Protein AF-A0A961TTY0-F1 (afdb_monomer)

Mean predicted aligned error: 6.02 Å

pLDDT: mean 86.86, std 11.78, range [50.0, 97.5]

Radius of gyration: 17.51 Å; Cα contacts (8 Å, |Δi|>4): 103; chains: 1; bounding box: 35×40×47 Å

Solvent-accessible surface area (backbone atoms only — not comparable to full-atom values): 7325 Å² total; per-residue (Å²): 129,84,82,79,64,80,62,51,68,60,51,48,51,53,51,51,51,52,51,49,54,51,50,51,56,34,69,55,33,60,93,81,43,84,69,51,68,75,49,52,56,52,51,50,48,25,40,49,18,50,76,68,76,45,71,25,29,52,66,59,42,17,66,74,73,73,44,59,51,69,60,40,47,55,45,50,50,53,33,38,75,70,54,45,31,41,83,46,77,93,74,19,38,31,58,31,66,69,47,45,53,69,60,58,37,68,71,55,53,53,49,54,50,53,51,53,53,52,48,50,54,53,50,57,54,56,69,72,75,113

Structure (mmCIF, N/CA/C/O backbone):
data_AF-A0A961TTY0-F1
#
_entry.id   AF-A0A961TTY0-F1
#
loop_
_atom_site.group_PDB
_atom_site.id
_atom_site.type_symbol
_atom_site.label_atom_id
_atom_site.label_alt_id
_atom_site.label_comp_id
_atom_site.label_asym_id
_atom_site.label_entity_id
_atom_site.label_seq_id
_atom_site.pdbx_PDB_ins_code
_atom_site.Cartn_x
_atom_site.Cartn_y
_atom_site.Cartn_z
_atom_site.occupancy
_atom_site.B_iso_or_equiv
_atom_site.auth_seq_id
_atom_site.auth_comp_id
_atom_site.auth_asym_id
_atom_site.auth_atom_id
_atom_site.pdbx_PDB_model_num
ATOM 1 N N . MET A 1 1 ? 14.459 -29.188 -23.358 1.00 50.62 1 MET A N 1
ATOM 2 C CA . MET A 1 1 ? 14.906 -27.777 -23.408 1.00 50.62 1 MET A CA 1
ATOM 3 C C . MET A 1 1 ? 14.100 -27.016 -22.372 1.00 50.62 1 MET A C 1
ATOM 5 O O . MET A 1 1 ? 12.916 -27.308 -22.293 1.00 50.62 1 MET A O 1
ATOM 9 N N . PRO A 1 2 ? 14.689 -26.135 -21.545 1.00 63.31 2 PRO A N 1
ATOM 10 C CA . PRO A 1 2 ? 13.893 -25.345 -20.612 1.00 63.31 2 PRO A CA 1
ATOM 11 C C . PRO A 1 2 ? 12.916 -24.467 -21.398 1.00 63.31 2 PRO A C 1
ATOM 13 O O . PRO A 1 2 ? 13.305 -23.854 -22.397 1.00 63.31 2 PRO A O 1
ATOM 16 N N . ASP A 1 3 ? 11.658 -24.441 -20.965 1.00 76.44 3 ASP A N 1
ATOM 17 C CA . ASP A 1 3 ? 10.608 -23.667 -21.618 1.00 76.44 3 ASP A CA 1
ATOM 18 C C . ASP A 1 3 ? 10.992 -22.185 -21.667 1.00 76.44 3 ASP A C 1
ATOM 20 O O . ASP A 1 3 ? 11.325 -21.556 -20.656 1.00 76.44 3 ASP A O 1
ATOM 24 N N . ARG A 1 4 ? 10.978 -21.608 -22.871 1.00 83.31 4 ARG A N 1
ATOM 25 C CA . ARG A 1 4 ? 11.324 -20.202 -23.076 1.00 83.31 4 ARG A CA 1
ATOM 26 C C . ARG A 1 4 ? 10.170 -19.333 -22.581 1.00 83.31 4 ARG A C 1
ATOM 28 O O . ARG A 1 4 ? 9.095 -19.317 -23.172 1.00 83.31 4 ARG A O 1
ATOM 35 N N . ILE A 1 5 ? 10.405 -18.574 -21.514 1.00 85.81 5 ILE A N 1
ATOM 36 C CA . ILE A 1 5 ? 9.418 -17.635 -20.972 1.00 85.81 5 ILE A CA 1
ATOM 37 C C . ILE A 1 5 ? 9.211 -16.486 -21.973 1.00 85.81 5 ILE A C 1
ATOM 39 O O . ILE A 1 5 ? 10.141 -15.732 -22.268 1.00 85.81 5 ILE A O 1
ATOM 43 N N . ALA A 1 6 ? 7.989 -16.330 -22.486 1.00 87.69 6 ALA A N 1
ATOM 44 C CA . ALA A 1 6 ? 7.624 -15.207 -23.350 1.00 87.69 6 ALA A CA 1
ATOM 45 C C . ALA A 1 6 ? 7.751 -13.867 -22.600 1.00 87.69 6 ALA A C 1
ATOM 47 O O . ALA A 1 6 ? 7.331 -13.765 -21.442 1.00 87.69 6 ALA A O 1
ATOM 48 N N . HIS A 1 7 ? 8.295 -12.837 -23.260 1.00 89.62 7 HIS A N 1
ATOM 49 C CA . HIS A 1 7 ? 8.547 -11.507 -22.675 1.00 89.62 7 HIS A CA 1
ATOM 50 C C . HIS A 1 7 ? 9.412 -11.549 -21.403 1.00 89.62 7 HIS A C 1
ATOM 52 O O . HIS A 1 7 ? 9.142 -10.868 -20.412 1.00 89.62 7 HIS A O 1
ATOM 58 N N . ALA A 1 8 ? 10.428 -12.421 -21.377 1.00 90.81 8 ALA A N 1
ATOM 59 C CA . ALA A 1 8 ? 11.247 -12.646 -20.185 1.00 90.81 8 ALA A CA 1
ATOM 60 C C . ALA A 1 8 ? 11.916 -11.364 -19.653 1.00 90.81 8 ALA A C 1
ATOM 62 O O . ALA A 1 8 ? 12.045 -11.210 -18.438 1.00 90.81 8 ALA A O 1
ATOM 63 N N . GLN A 1 9 ? 12.330 -10.441 -20.529 1.00 89.50 9 GLN A N 1
ATOM 64 C CA . GLN A 1 9 ? 12.978 -9.194 -20.112 1.00 89.50 9 GLN A CA 1
ATOM 65 C C . GLN A 1 9 ? 11.978 -8.226 -19.471 1.00 89.50 9 GLN A C 1
ATOM 67 O O . GLN A 1 9 ? 12.239 -7.716 -18.383 1.00 89.50 9 GLN A O 1
ATOM 72 N N . GLU A 1 10 ? 10.807 -8.034 -20.072 1.00 90.38 10 GLU A N 1
ATOM 73 C CA . GLU A 1 10 ? 9.745 -7.190 -19.524 1.00 90.38 10 GLU A CA 1
ATOM 74 C C . GLU A 1 10 ? 9.236 -7.760 -18.195 1.00 90.38 10 GLU A C 1
ATOM 76 O O . GLU A 1 10 ? 9.142 -7.044 -17.194 1.00 90.38 10 GLU A O 1
ATOM 81 N N . ARG A 1 11 ? 9.006 -9.081 -18.141 1.00 92.56 11 ARG A N 1
ATOM 82 C CA . ARG A 1 11 ? 8.617 -9.787 -16.911 1.00 92.56 11 ARG A CA 1
ATOM 83 C C . ARG A 1 11 ? 9.669 -9.643 -15.817 1.00 92.56 11 ARG A C 1
ATOM 85 O O . ARG A 1 11 ? 9.297 -9.481 -14.655 1.00 92.56 11 ARG A O 1
ATOM 92 N N . ARG A 1 12 ? 10.962 -9.659 -16.160 1.00 94.06 12 ARG A N 1
ATOM 93 C CA . ARG A 1 12 ? 12.054 -9.431 -15.200 1.00 94.06 12 ARG A CA 1
ATOM 94 C C . ARG A 1 12 ? 11.980 -8.029 -14.599 1.00 94.06 12 ARG A C 1
ATOM 96 O O . ARG A 1 12 ? 12.067 -7.911 -13.380 1.00 94.06 12 ARG A O 1
ATOM 103 N N . VAL A 1 13 ? 11.802 -6.988 -15.417 1.00 91.81 13 VAL A N 1
ATOM 104 C CA . VAL A 1 13 ? 11.723 -5.597 -14.930 1.00 91.81 13 VAL A CA 1
ATOM 105 C C . VAL A 1 13 ? 10.502 -5.406 -14.025 1.00 91.81 13 VAL A C 1
ATOM 107 O O . VAL A 1 13 ? 10.633 -4.870 -12.925 1.00 91.81 13 VAL A O 1
ATOM 110 N N . ILE A 1 14 ? 9.332 -5.908 -14.436 1.00 92.25 14 ILE A N 1
ATOM 111 C CA . ILE A 1 14 ? 8.094 -5.825 -13.641 1.00 92.25 14 ILE A CA 1
ATOM 112 C C . ILE A 1 14 ? 8.243 -6.570 -12.311 1.00 92.25 14 ILE A C 1
ATOM 114 O O . ILE A 1 14 ? 7.926 -6.025 -11.256 1.00 92.25 14 ILE A O 1
ATOM 118 N N . THR A 1 15 ? 8.761 -7.799 -12.343 1.00 92.50 15 THR A N 1
ATOM 119 C CA . THR A 1 15 ? 8.935 -8.612 -11.130 1.00 92.50 15 THR A CA 1
ATOM 120 C C . THR A 1 15 ? 9.927 -7.958 -10.172 1.00 92.50 15 THR A C 1
ATOM 122 O O . THR A 1 15 ? 9.666 -7.895 -8.974 1.00 92.50 15 THR A O 1
ATOM 125 N N . ALA A 1 16 ? 11.031 -7.405 -10.687 1.00 89.94 16 ALA A N 1
ATOM 126 C CA . ALA A 1 16 ? 11.997 -6.675 -9.873 1.00 89.94 16 ALA A CA 1
ATOM 127 C C . ALA A 1 16 ? 11.375 -5.430 -9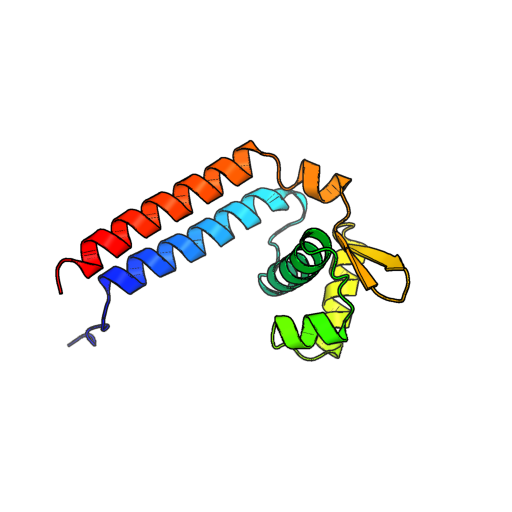.222 1.00 89.94 16 ALA A C 1
ATOM 129 O O . ALA A 1 16 ? 11.611 -5.181 -8.042 1.00 89.94 16 ALA A O 1
ATOM 130 N N . LEU A 1 17 ? 10.541 -4.680 -9.953 1.00 90.88 17 LEU A N 1
ATOM 131 C CA . LEU A 1 17 ? 9.799 -3.554 -9.387 1.00 90.88 17 LEU A CA 1
ATOM 132 C C . LEU A 1 17 ? 8.879 -4.015 -8.250 1.00 90.88 17 LEU A C 1
ATOM 134 O O . LEU A 1 17 ? 8.929 -3.432 -7.174 1.00 90.88 17 LEU A O 1
ATOM 138 N N . ILE A 1 18 ? 8.076 -5.062 -8.461 1.00 88.44 18 ILE A N 1
ATOM 139 C CA . ILE A 1 18 ? 7.158 -5.591 -7.438 1.00 88.44 18 ILE A CA 1
ATOM 140 C C . ILE A 1 18 ? 7.928 -6.016 -6.184 1.00 88.44 18 ILE A C 1
ATOM 142 O O . ILE A 1 18 ? 7.558 -5.624 -5.078 1.00 88.44 18 ILE A O 1
ATOM 146 N N . LEU A 1 19 ? 9.018 -6.770 -6.351 1.00 86.94 19 LEU A N 1
ATOM 147 C CA . LEU A 1 19 ? 9.854 -7.208 -5.236 1.00 86.94 19 LEU A CA 1
ATOM 148 C C . LEU A 1 19 ? 10.449 -6.025 -4.476 1.00 86.94 19 LEU A C 1
ATOM 150 O O . LEU A 1 19 ? 10.432 -6.036 -3.251 1.00 86.94 19 LEU A O 1
ATOM 154 N N . ASP A 1 20 ? 10.911 -4.984 -5.168 1.00 84.06 20 ASP A N 1
ATOM 155 C CA . ASP A 1 20 ? 11.446 -3.795 -4.507 1.00 84.06 20 ASP A CA 1
ATOM 156 C C . ASP A 1 20 ? 10.371 -2.992 -3.773 1.00 84.06 20 ASP A C 1
ATOM 158 O O . ASP A 1 20 ? 10.639 -2.467 -2.693 1.00 84.06 20 ASP A O 1
ATOM 162 N N . LEU A 1 21 ? 9.157 -2.894 -4.324 1.00 81.56 21 LEU A N 1
ATOM 163 C CA . LEU A 1 21 ? 8.032 -2.251 -3.641 1.00 81.56 21 LEU A CA 1
ATOM 164 C C . LEU A 1 21 ? 7.681 -3.011 -2.355 1.00 81.56 21 LEU A C 1
ATOM 166 O O . LEU A 1 21 ? 7.528 -2.387 -1.308 1.00 81.56 21 LEU A O 1
ATOM 170 N N . ILE A 1 22 ? 7.625 -4.346 -2.413 1.00 80.81 22 ILE A N 1
ATOM 171 C CA . ILE A 1 22 ? 7.378 -5.200 -1.242 1.00 80.81 22 ILE A CA 1
ATOM 172 C C . ILE A 1 22 ? 8.530 -5.094 -0.238 1.00 80.81 22 ILE A C 1
ATOM 174 O O . ILE A 1 22 ? 8.287 -4.927 0.951 1.00 80.81 22 ILE A O 1
ATOM 178 N N . ALA A 1 23 ? 9.781 -5.162 -0.693 1.00 78.75 23 ALA A N 1
ATOM 179 C CA . ALA A 1 23 ? 10.958 -5.122 0.168 1.00 78.75 23 ALA A CA 1
ATOM 180 C C . ALA A 1 23 ? 11.115 -3.771 0.864 1.00 78.75 23 ALA A C 1
ATOM 182 O O . ALA A 1 23 ? 11.442 -3.737 2.049 1.00 78.75 23 ALA A O 1
ATOM 183 N N . ILE A 1 24 ? 10.848 -2.666 0.153 1.00 75.69 24 ILE A N 1
ATOM 184 C CA . ILE A 1 24 ? 10.761 -1.348 0.775 1.00 75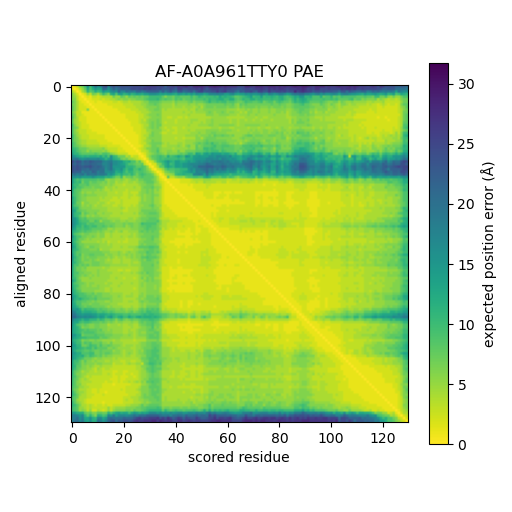.69 24 ILE A CA 1
ATOM 185 C C . ILE A 1 24 ? 9.677 -1.422 1.836 1.00 75.69 24 ILE A C 1
ATOM 187 O O . ILE A 1 24 ? 10.039 -1.313 2.995 1.00 75.69 24 ILE A O 1
ATOM 191 N N . SER A 1 25 ? 8.423 -1.726 1.486 1.00 72.94 25 SER A N 1
ATOM 192 C CA . SER A 1 25 ? 7.310 -1.815 2.443 1.00 72.94 25 SER A CA 1
ATOM 193 C C . SER A 1 25 ? 7.616 -2.687 3.670 1.00 72.94 25 SER A C 1
ATOM 195 O O . SER A 1 25 ? 7.331 -2.267 4.785 1.00 72.94 25 SER A O 1
ATOM 197 N N . ASN A 1 26 ? 8.263 -3.842 3.517 1.00 73.88 26 ASN A N 1
ATOM 198 C CA . ASN A 1 26 ? 8.650 -4.707 4.637 1.00 73.88 26 ASN A CA 1
ATOM 199 C C . ASN A 1 26 ? 9.735 -4.086 5.519 1.00 73.88 26 ASN A C 1
ATOM 201 O O . ASN A 1 26 ? 9.603 -4.099 6.738 1.00 73.88 26 ASN A O 1
ATOM 205 N N . ALA A 1 27 ? 10.773 -3.488 4.928 1.00 65.31 27 ALA A N 1
ATOM 206 C CA . ALA A 1 27 ? 11.800 -2.770 5.684 1.00 65.31 27 ALA A CA 1
ATOM 207 C C . ALA A 1 27 ? 11.221 -1.581 6.474 1.00 65.31 27 ALA A C 1
ATOM 209 O O . ALA A 1 27 ? 11.838 -1.120 7.429 1.00 65.31 27 ALA A O 1
ATOM 210 N N . LEU A 1 28 ? 10.043 -1.078 6.086 1.00 60.16 28 LEU A N 1
ATOM 211 C CA . LEU A 1 28 ? 9.343 -0.005 6.798 1.00 60.16 28 LEU A CA 1
ATOM 212 C C . LEU A 1 28 ? 8.495 -0.494 7.973 1.00 60.16 28 LEU A C 1
ATOM 214 O O . LEU A 1 28 ? 8.147 0.333 8.806 1.00 60.16 28 LEU A O 1
ATOM 218 N N . ASN A 1 29 ? 8.180 -1.790 8.026 1.00 62.78 29 ASN A N 1
ATOM 219 C CA . ASN A 1 29 ? 7.394 -2.432 9.083 1.00 62.78 29 ASN A CA 1
ATOM 220 C C . ASN A 1 29 ? 8.265 -3.348 9.966 1.00 62.78 29 ASN A C 1
ATOM 222 O O . ASN A 1 29 ? 7.743 -4.170 10.707 1.00 62.78 29 ASN A O 1
ATOM 226 N N . ALA A 1 30 ? 9.595 -3.240 9.871 1.00 54.00 30 ALA A N 1
ATOM 227 C CA . ALA A 1 30 ? 10.535 -4.174 10.491 1.00 54.00 30 ALA A CA 1
ATOM 228 C C . ALA A 1 30 ? 10.478 -4.215 12.033 1.00 54.00 30 ALA A C 1
ATOM 230 O O . ALA A 1 30 ? 10.939 -5.196 12.609 1.00 54.00 30 ALA A O 1
ATOM 231 N N . GLU A 1 31 ? 9.894 -3.205 12.690 1.00 52.31 31 GLU A N 1
ATOM 232 C CA . GLU A 1 31 ? 9.633 -3.233 14.139 1.00 52.31 31 GLU A CA 1
ATOM 233 C C . GLU A 1 31 ? 8.399 -4.084 14.513 1.00 52.31 31 GLU A C 1
ATOM 235 O O . GLU A 1 31 ? 8.363 -4.628 15.612 1.00 52.31 31 GLU A O 1
ATOM 240 N N . ASP A 1 32 ? 7.459 -4.308 13.581 1.00 52.16 32 ASP A N 1
ATOM 241 C CA . ASP A 1 32 ? 6.189 -5.033 13.798 1.00 52.16 32 ASP A CA 1
ATOM 242 C C . ASP A 1 32 ? 6.138 -6.420 13.108 1.00 52.16 32 ASP A C 1
ATOM 244 O O . ASP A 1 32 ? 5.117 -7.113 13.129 1.00 52.16 32 ASP A O 1
ATOM 248 N N . GLY A 1 33 ? 7.243 -6.862 12.494 1.00 53.81 33 GLY A N 1
ATOM 249 C CA . GLY A 1 33 ? 7.348 -8.140 11.778 1.00 53.81 33 GLY A CA 1
ATOM 250 C C . GLY A 1 33 ? 7.012 -8.066 10.280 1.00 53.81 33 GLY A C 1
ATOM 251 O O . GLY A 1 33 ? 6.774 -7.004 9.707 1.00 53.81 33 GLY A O 1
ATOM 252 N N . MET A 1 34 ? 7.048 -9.213 9.585 1.00 54.25 34 MET A N 1
ATOM 253 C CA . MET A 1 34 ? 6.712 -9.267 8.154 1.00 54.25 34 MET A CA 1
ATOM 254 C C . MET A 1 34 ? 5.248 -8.864 7.946 1.00 54.25 34 MET A C 1
ATOM 256 O O . MET A 1 34 ? 4.339 -9.610 8.308 1.00 54.25 34 MET A O 1
ATOM 260 N N . MET A 1 35 ? 5.001 -7.722 7.301 1.00 62.44 35 MET A N 1
ATOM 261 C CA . MET A 1 35 ? 3.647 -7.369 6.887 1.00 62.44 35 MET A CA 1
ATOM 262 C C . MET A 1 35 ? 3.176 -8.371 5.826 1.00 62.44 35 MET A C 1
ATOM 264 O O . MET A 1 35 ? 3.746 -8.478 4.738 1.00 62.44 35 MET A O 1
ATOM 268 N N . HIS A 1 36 ? 2.114 -9.116 6.130 1.00 75.44 36 HIS A N 1
ATOM 269 C CA . HIS A 1 36 ? 1.482 -9.986 5.145 1.00 75.44 36 HIS A CA 1
ATOM 270 C C . HIS A 1 36 ? 0.997 -9.136 3.960 1.00 75.44 36 HIS A C 1
ATOM 272 O O . HIS A 1 36 ? 0.276 -8.158 4.161 1.00 75.44 36 HIS A O 1
ATOM 278 N N . VAL A 1 37 ? 1.354 -9.518 2.725 1.00 79.56 37 VAL A N 1
ATOM 279 C CA . VAL A 1 37 ? 0.956 -8.828 1.471 1.00 79.56 37 VAL A CA 1
ATOM 280 C C . VAL A 1 37 ? -0.543 -8.510 1.459 1.00 79.56 37 VAL A C 1
ATOM 282 O O . VAL A 1 37 ? -0.985 -7.426 1.095 1.00 79.56 37 VAL A O 1
ATOM 285 N N . ASP A 1 38 ? -1.318 -9.453 1.962 1.00 85.12 38 ASP A N 1
ATOM 286 C CA . ASP A 1 38 ? -2.747 -9.389 2.198 1.00 85.12 38 ASP A CA 1
ATOM 287 C C . ASP A 1 38 ? -3.238 -8.210 3.058 1.00 85.12 38 ASP A C 1
ATOM 289 O O . ASP A 1 38 ? -4.301 -7.650 2.781 1.00 85.12 38 ASP A O 1
ATOM 293 N N . LEU A 1 39 ? -2.508 -7.863 4.121 1.00 88.69 39 LEU A N 1
ATOM 294 C CA . LEU A 1 39 ? -2.800 -6.714 4.982 1.00 88.69 39 LEU A CA 1
ATOM 295 C C . LEU A 1 39 ? -2.389 -5.417 4.293 1.00 88.69 39 LEU A C 1
ATOM 297 O O . LEU A 1 39 ? -3.145 -4.447 4.325 1.00 88.69 39 LEU A O 1
ATOM 301 N N . TYR A 1 40 ? -1.244 -5.431 3.604 1.00 86.12 40 TYR A N 1
ATOM 302 C CA . TYR A 1 40 ? -0.758 -4.287 2.836 1.00 86.12 40 TYR A CA 1
ATOM 303 C C . TYR A 1 40 ? -1.771 -3.855 1.771 1.00 86.12 40 TYR A C 1
ATOM 305 O O . TYR A 1 40 ? -2.142 -2.687 1.711 1.00 86.12 40 TYR A O 1
ATOM 313 N N . VAL A 1 41 ? -2.301 -4.801 0.988 1.00 90.06 41 VAL A N 1
ATOM 314 C CA . VAL A 1 41 ? -3.297 -4.517 -0.059 1.00 90.06 41 VAL A CA 1
ATOM 315 C C . VAL A 1 41 ? -4.570 -3.885 0.520 1.00 90.06 41 VAL A C 1
ATOM 317 O O . VAL A 1 41 ? -5.105 -2.934 -0.053 1.00 90.06 41 VAL A O 1
ATOM 320 N N . ILE A 1 42 ? -5.046 -4.361 1.674 1.00 94.56 42 ILE A N 1
ATOM 321 C CA . ILE A 1 42 ? -6.217 -3.776 2.347 1.00 94.56 42 ILE A CA 1
ATOM 322 C C . ILE A 1 42 ? -5.907 -2.383 2.898 1.00 94.56 42 ILE A C 1
ATOM 324 O O . ILE A 1 42 ? -6.714 -1.473 2.711 1.00 94.56 42 ILE A O 1
ATOM 328 N N . GLY A 1 43 ? -4.743 -2.195 3.525 1.00 92.94 43 GLY A N 1
ATOM 329 C CA . GLY A 1 43 ? -4.286 -0.887 3.995 1.00 92.94 43 GLY A CA 1
ATOM 330 C C . GLY A 1 43 ? -4.189 0.128 2.854 1.00 92.94 43 GLY A C 1
ATOM 331 O O . GLY A 1 43 ? -4.707 1.237 2.972 1.00 92.94 43 GLY A O 1
ATOM 332 N N . CYS A 1 44 ? -3.630 -0.269 1.705 1.00 92.00 44 CYS A N 1
ATOM 333 C CA . CYS A 1 44 ? -3.597 0.555 0.498 1.00 92.00 44 CYS A CA 1
ATOM 334 C C . CYS A 1 44 ? -5.001 0.924 0.007 1.00 92.00 44 CYS A C 1
ATOM 336 O O . CYS A 1 44 ? -5.222 2.076 -0.353 1.00 92.00 44 CYS A O 1
ATOM 338 N N . ALA A 1 45 ? -5.963 -0.004 0.018 1.00 95.88 45 ALA A N 1
ATOM 339 C CA . ALA A 1 45 ? -7.340 0.297 -0.380 1.00 95.88 45 ALA A CA 1
ATOM 340 C C . ALA A 1 45 ? -7.998 1.334 0.550 1.00 95.88 45 ALA A C 1
ATOM 342 O O . ALA A 1 45 ? -8.650 2.265 0.074 1.00 95.88 45 ALA A O 1
ATOM 343 N N . VAL A 1 46 ? -7.797 1.207 1.867 1.00 96.38 46 VAL A N 1
ATOM 344 C CA . VAL A 1 46 ? -8.267 2.192 2.857 1.00 96.38 46 VAL A CA 1
ATOM 345 C C . VAL A 1 46 ? -7.619 3.556 2.611 1.00 96.38 46 VAL A C 1
ATOM 347 O O . VAL A 1 46 ? -8.328 4.559 2.525 1.00 96.38 46 VAL A O 1
ATOM 350 N N . LEU A 1 47 ? -6.293 3.587 2.441 1.00 94.75 47 LEU A N 1
ATOM 351 C CA . LEU A 1 47 ? -5.541 4.814 2.190 1.00 94.75 47 LEU A CA 1
ATOM 352 C C . LEU A 1 47 ? -5.991 5.507 0.901 1.00 94.75 47 LEU A C 1
ATOM 354 O O . LEU A 1 47 ? -6.213 6.712 0.908 1.00 94.75 47 LEU A O 1
ATOM 358 N N . MET A 1 48 ? -6.173 4.755 -0.187 1.00 95.00 48 MET A N 1
ATOM 359 C CA . MET A 1 48 ? -6.665 5.294 -1.458 1.00 95.00 48 MET A CA 1
ATOM 360 C C . MET A 1 48 ? -8.029 5.960 -1.287 1.00 95.00 48 MET A C 1
ATOM 362 O O . MET A 1 48 ? -8.212 7.098 -1.704 1.00 95.00 48 MET A O 1
ATOM 366 N N . GLY A 1 49 ? -8.965 5.301 -0.599 1.00 94.44 49 GLY A N 1
ATOM 367 C CA . GLY A 1 49 ? -10.262 5.904 -0.303 1.00 94.44 49 GLY A CA 1
ATOM 368 C C . GLY A 1 49 ? -10.166 7.180 0.528 1.00 94.44 49 GLY A C 1
ATOM 369 O O . GLY A 1 49 ? -10.888 8.138 0.271 1.00 94.44 49 GLY A O 1
ATOM 370 N N . GLN A 1 50 ? -9.259 7.224 1.503 1.00 94.44 50 GLN A N 1
ATOM 371 C CA . GLN A 1 50 ? -9.009 8.426 2.295 1.00 94.44 50 GLN A CA 1
ATOM 372 C C . GLN A 1 50 ? -8.433 9.567 1.442 1.00 94.44 50 GLN A C 1
ATOM 374 O O . GLN A 1 50 ? -8.933 10.685 1.520 1.00 94.44 50 GLN A O 1
ATOM 379 N N . LEU A 1 51 ? -7.429 9.291 0.603 1.00 93.62 51 LEU A N 1
ATOM 380 C CA . LEU A 1 51 ? -6.791 10.285 -0.270 1.00 93.62 51 LEU A CA 1
ATOM 381 C C . LEU A 1 51 ? -7.734 10.811 -1.363 1.00 93.62 51 LEU A C 1
ATOM 383 O O . LEU A 1 51 ? -7.631 11.968 -1.760 1.00 93.62 51 LEU A O 1
ATOM 387 N N . GLU A 1 52 ? -8.672 9.986 -1.828 1.00 94.56 52 GLU A N 1
ATOM 388 C CA . GLU A 1 52 ? -9.684 10.372 -2.817 1.00 94.56 52 GLU A CA 1
ATOM 389 C C . GLU A 1 52 ? -10.920 11.057 -2.209 1.00 94.56 52 GLU A C 1
ATOM 391 O O . GLU A 1 52 ? -11.8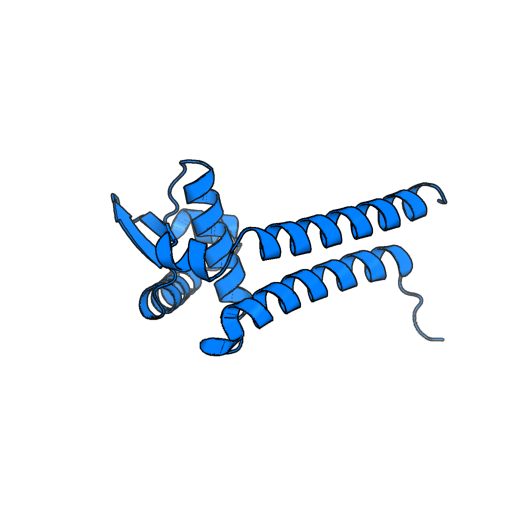67 11.358 -2.937 1.00 94.56 52 GLU A O 1
ATOM 396 N N . ASN A 1 53 ? -10.962 11.280 -0.890 1.00 93.88 53 ASN A N 1
ATOM 397 C CA . ASN A 1 53 ? -12.166 11.724 -0.172 1.00 93.88 53 ASN A CA 1
ATOM 398 C C . ASN A 1 53 ? -13.384 10.810 -0.420 1.00 93.88 53 ASN A C 1
ATOM 400 O O . ASN A 1 53 ? -14.536 11.243 -0.469 1.00 93.88 53 ASN A O 1
ATOM 404 N N . ARG A 1 54 ? -13.131 9.506 -0.563 1.00 94.06 54 ARG A N 1
ATOM 405 C CA . ARG A 1 54 ? -14.121 8.439 -0.745 1.00 94.06 54 ARG A CA 1
ATOM 406 C C . ARG A 1 54 ? -13.927 7.367 0.333 1.00 94.06 54 ARG A C 1
ATOM 408 O O . ARG A 1 54 ? -13.435 6.278 0.024 1.00 94.06 54 ARG A O 1
ATOM 415 N N . PRO A 1 55 ? -14.344 7.625 1.589 1.00 94.19 55 PRO A N 1
ATOM 416 C CA . PRO A 1 55 ? -14.140 6.698 2.695 1.00 94.19 55 PRO A CA 1
ATOM 417 C C . PRO A 1 55 ? -14.612 5.274 2.384 1.00 94.19 55 PRO A C 1
ATOM 419 O O . PRO A 1 55 ? -15.677 5.035 1.784 1.00 94.19 55 PRO A O 1
ATOM 422 N N . MET A 1 56 ? -13.785 4.316 2.794 1.00 97.06 56 MET A N 1
ATOM 423 C CA . MET A 1 56 ? -13.928 2.909 2.452 1.00 97.06 56 MET A CA 1
ATOM 424 C C . MET A 1 56 ? -14.583 2.146 3.595 1.00 97.06 56 MET A C 1
ATOM 426 O O . MET A 1 56 ? -14.164 2.242 4.742 1.00 97.06 56 MET A O 1
ATOM 430 N N . ASN A 1 57 ? -15.608 1.358 3.280 1.00 97.50 57 ASN A N 1
ATOM 431 C CA . ASN A 1 57 ? -16.167 0.361 4.191 1.00 97.50 57 ASN A CA 1
ATOM 432 C C . ASN A 1 57 ? -15.761 -1.046 3.728 1.00 97.50 57 ASN A C 1
ATOM 434 O O . ASN A 1 57 ? -15.277 -1.227 2.609 1.00 97.50 57 ASN A O 1
ATOM 438 N N . ALA A 1 58 ? -16.013 -2.064 4.553 1.00 97.25 58 ALA A N 1
ATOM 439 C CA . ALA A 1 58 ? -15.611 -3.441 4.250 1.00 97.25 58 ALA A CA 1
ATOM 440 C C . ALA A 1 58 ? -16.158 -3.971 2.908 1.00 97.25 58 ALA A C 1
ATOM 442 O O . ALA A 1 58 ? -15.494 -4.764 2.244 1.00 97.25 58 ALA A O 1
ATOM 443 N N . ARG A 1 59 ? -17.349 -3.524 2.477 1.00 97.25 59 ARG A N 1
ATOM 444 C CA . ARG A 1 59 ? -17.925 -3.907 1.178 1.00 97.25 59 ARG A CA 1
ATOM 445 C C . ARG A 1 59 ? -17.139 -3.292 0.020 1.00 97.25 59 ARG A C 1
ATOM 447 O O . ARG A 1 59 ? -16.780 -4.013 -0.903 1.00 97.25 59 ARG A O 1
ATOM 454 N N . LYS A 1 60 ? -16.863 -1.983 0.066 1.00 96.69 60 LYS A N 1
ATOM 455 C CA . LYS A 1 60 ? -16.078 -1.300 -0.977 1.00 96.69 60 LYS A CA 1
ATOM 456 C C . LYS A 1 60 ? -14.679 -1.901 -1.088 1.00 96.69 60 LYS A C 1
ATOM 458 O O . LYS A 1 60 ? -14.235 -2.191 -2.190 1.00 96.69 60 LYS A O 1
ATOM 463 N N . ILE A 1 61 ? -14.039 -2.165 0.051 1.00 97.19 61 ILE A N 1
ATOM 464 C CA . ILE A 1 61 ? -12.704 -2.774 0.098 1.00 97.19 61 ILE A CA 1
ATOM 465 C C . ILE A 1 61 ? -12.735 -4.170 -0.520 1.00 97.19 61 ILE A C 1
ATOM 467 O O . ILE A 1 61 ? -11.905 -4.463 -1.366 1.00 97.19 61 ILE A O 1
ATOM 471 N N . SER A 1 62 ? -13.714 -5.005 -0.158 1.00 97.19 62 SER A N 1
ATOM 472 C CA . SER A 1 62 ? -13.894 -6.346 -0.736 1.00 97.19 62 SER A CA 1
ATOM 473 C C . SER A 1 62 ? -13.978 -6.320 -2.262 1.00 97.19 62 SER A C 1
ATOM 475 O O . SER A 1 62 ? -13.276 -7.091 -2.911 1.00 97.19 62 SER A O 1
ATOM 477 N N . HIS A 1 63 ? -14.750 -5.391 -2.834 1.00 95.56 63 HIS A N 1
ATOM 478 C CA . HIS A 1 63 ? -14.802 -5.206 -4.286 1.00 95.56 63 HIS A CA 1
ATOM 479 C C . HIS A 1 63 ? -13.480 -4.697 -4.865 1.00 95.56 63 HIS A C 1
ATOM 481 O O . HIS A 1 63 ? -13.053 -5.183 -5.905 1.00 95.56 63 HIS A O 1
ATOM 487 N N . TYR A 1 64 ? -12.831 -3.747 -4.193 1.00 93.44 64 TYR A N 1
ATOM 488 C CA . TYR A 1 64 ? -11.596 -3.131 -4.670 1.00 93.44 64 TYR A CA 1
ATOM 489 C C . TYR A 1 64 ? -10.424 -4.120 -4.717 1.00 93.44 64 TYR A C 1
ATOM 491 O O . TYR A 1 64 ? -9.647 -4.116 -5.664 1.00 93.44 64 TYR A O 1
ATOM 499 N N . VAL A 1 65 ? -10.298 -4.979 -3.701 1.00 93.06 65 VAL A N 1
ATOM 500 C CA . VAL A 1 65 ? -9.168 -5.915 -3.561 1.00 93.06 65 VAL A CA 1
ATOM 501 C C . VAL A 1 65 ? -9.480 -7.330 -4.057 1.00 93.06 65 VAL A C 1
ATOM 503 O O . VAL A 1 65 ? -8.591 -8.175 -4.072 1.00 93.06 65 VAL A O 1
ATOM 506 N N . GLY A 1 66 ? -10.735 -7.619 -4.415 1.00 94.25 66 GLY A N 1
ATOM 507 C CA . GLY A 1 66 ? -11.160 -8.937 -4.899 1.00 94.25 66 GLY A CA 1
ATOM 508 C C . GLY A 1 66 ? -11.175 -10.045 -3.836 1.00 94.25 66 GLY A C 1
ATOM 509 O O . GLY A 1 66 ? -11.074 -11.219 -4.181 1.00 94.25 66 GLY A O 1
ATOM 510 N N . ALA A 1 67 ? -11.295 -9.705 -2.548 1.00 94.31 67 ALA A N 1
ATOM 511 C CA . ALA A 1 67 ? -11.301 -10.677 -1.447 1.00 94.31 67 ALA A CA 1
ATOM 512 C C . ALA A 1 67 ? -12.691 -10.822 -0.800 1.00 94.31 67 ALA A C 1
ATOM 514 O O . ALA A 1 67 ? -13.435 -9.837 -0.740 1.00 94.31 67 ALA A O 1
ATOM 515 N N . PRO A 1 68 ? -13.043 -11.996 -0.230 1.00 97.12 68 PRO A N 1
ATOM 516 C CA . PRO A 1 68 ? -14.296 -12.175 0.503 1.00 97.12 68 PRO A CA 1
ATOM 517 C C . PRO A 1 68 ? -14.463 -11.156 1.634 1.00 97.12 68 PRO A C 1
ATOM 519 O O . PRO A 1 68 ? -13.514 -10.840 2.356 1.00 97.12 68 PRO A O 1
ATOM 522 N N . ARG A 1 69 ? -15.694 -10.676 1.840 1.00 97.19 69 ARG A N 1
ATOM 523 C CA . ARG A 1 69 ? -15.995 -9.649 2.852 1.00 97.19 69 ARG A CA 1
ATOM 524 C C . ARG A 1 69 ? -15.593 -10.064 4.271 1.00 97.19 69 ARG A C 1
ATOM 526 O O . ARG A 1 69 ? -15.086 -9.230 5.014 1.00 97.19 69 ARG A O 1
ATOM 533 N N . SER A 1 70 ? -15.785 -11.329 4.645 1.00 97.06 70 SER A N 1
ATOM 534 C CA . SER A 1 70 ? -15.361 -11.869 5.948 1.00 97.06 70 SER A CA 1
ATOM 535 C C . SER A 1 70 ? -13.841 -11.802 6.128 1.00 97.06 70 SER A C 1
ATOM 537 O O . SER A 1 70 ? -13.363 -11.359 7.170 1.00 97.06 70 SER A O 1
ATOM 539 N N . THR A 1 71 ? -13.078 -12.144 5.086 1.00 95.94 71 THR A N 1
ATOM 540 C CA . THR A 1 71 ? -11.614 -12.014 5.066 1.00 95.94 71 THR A CA 1
ATOM 541 C C . THR A 1 71 ? -11.181 -10.559 5.220 1.00 95.94 71 THR A C 1
ATOM 543 O O . THR A 1 71 ? -10.258 -10.280 5.982 1.00 95.94 71 THR A O 1
ATOM 546 N N . VAL A 1 72 ? -11.858 -9.624 4.545 1.00 96.88 72 VAL A N 1
ATOM 547 C CA . VAL A 1 72 ? -11.58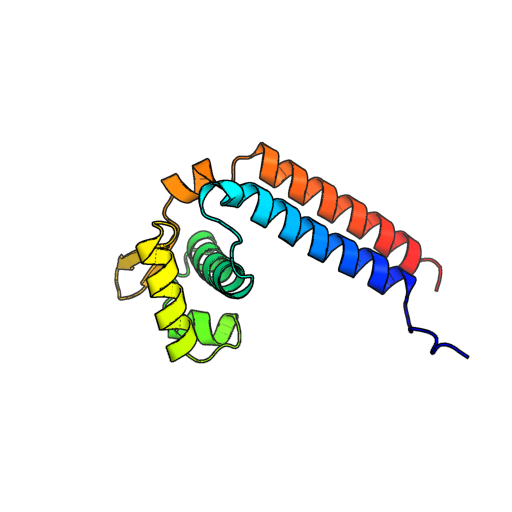3 -8.186 4.681 1.00 96.88 72 VAL A CA 1
ATOM 548 C C . VAL A 1 72 ? -11.847 -7.699 6.102 1.00 96.88 72 VAL A C 1
ATOM 550 O O . VAL A 1 72 ? -10.997 -7.023 6.666 1.00 96.88 72 VAL A O 1
ATOM 553 N N . ILE A 1 73 ? -12.980 -8.070 6.705 1.00 96.75 73 ILE A N 1
ATOM 554 C CA . ILE A 1 73 ? -13.311 -7.689 8.087 1.00 96.75 73 ILE A CA 1
ATOM 555 C C . ILE A 1 73 ? -12.252 -8.213 9.061 1.00 96.75 73 ILE A C 1
ATOM 557 O O . ILE A 1 73 ? -11.745 -7.443 9.870 1.00 96.75 73 ILE A O 1
ATOM 561 N N . ARG A 1 74 ? -11.864 -9.491 8.947 1.00 96.12 74 ARG A N 1
ATOM 562 C CA . ARG A 1 74 ? -10.820 -10.086 9.795 1.00 96.12 74 ARG A CA 1
ATOM 563 C C . ARG A 1 74 ? -9.485 -9.345 9.671 1.00 96.12 74 ARG A C 1
ATOM 565 O O . ARG A 1 74 ? -8.822 -9.103 10.669 1.00 96.12 74 ARG A O 1
ATOM 572 N N . LYS A 1 75 ? -9.084 -8.981 8.454 1.00 94.75 75 LYS A N 1
ATOM 573 C CA . LYS A 1 75 ? -7.825 -8.266 8.198 1.00 94.75 75 LYS A CA 1
ATOM 574 C C . LYS A 1 75 ? -7.875 -6.797 8.633 1.00 94.75 75 LYS A C 1
ATOM 576 O O . LYS A 1 75 ? -6.886 -6.284 9.137 1.00 94.75 75 LYS A O 1
ATOM 581 N N . LEU A 1 76 ? -9.022 -6.130 8.493 1.00 95.75 76 LEU A N 1
ATOM 582 C CA . LEU A 1 76 ? -9.235 -4.793 9.055 1.00 95.75 76 LEU A CA 1
ATOM 583 C C . LEU A 1 76 ? -9.140 -4.812 10.578 1.00 95.75 76 LEU A C 1
ATOM 585 O O . LEU A 1 76 ? -8.559 -3.900 11.147 1.00 95.75 76 LEU A O 1
ATOM 589 N N . GLN A 1 77 ? -9.663 -5.855 11.224 1.00 95.12 77 GLN A N 1
ATOM 590 C CA . GLN A 1 77 ? -9.517 -6.047 12.664 1.00 95.12 77 GLN A CA 1
ATOM 591 C C . GLN A 1 77 ? -8.040 -6.154 13.069 1.00 95.12 77 GLN A C 1
ATOM 593 O O . GLN A 1 77 ? -7.613 -5.418 13.950 1.00 95.12 77 GLN A O 1
ATOM 598 N N . GLN A 1 78 ? -7.245 -6.949 12.347 1.00 93.38 78 GLN A N 1
ATOM 599 C CA . GLN A 1 78 ? -5.794 -7.043 12.572 1.00 93.38 78 GLN A CA 1
ATOM 600 C C . GLN A 1 78 ? -5.082 -5.691 12.396 1.00 93.38 78 GLN A C 1
ATOM 602 O O . GLN A 1 78 ? -4.250 -5.320 13.215 1.00 93.38 78 GLN A O 1
ATOM 607 N N . LE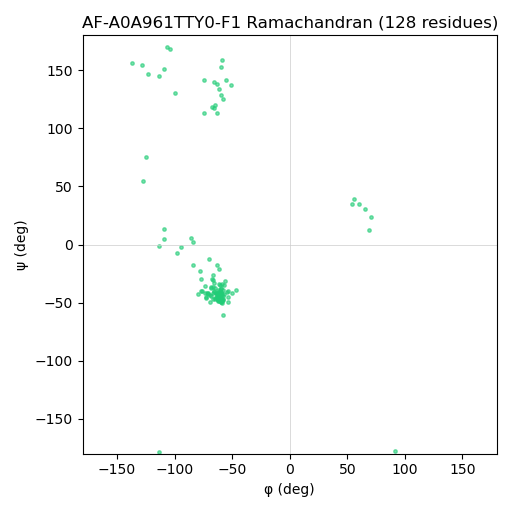U A 1 79 ? -5.435 -4.925 11.359 1.00 92.19 79 LEU A N 1
ATOM 608 C CA . LEU A 1 79 ? -4.870 -3.589 11.128 1.00 92.19 79 LEU A CA 1
ATOM 609 C C . LEU A 1 79 ? -5.288 -2.560 12.190 1.00 92.19 79 LEU A C 1
ATOM 611 O O . LEU A 1 79 ? -4.552 -1.607 12.435 1.00 92.19 79 LEU A O 1
ATOM 615 N N . MET A 1 80 ? -6.471 -2.718 12.788 1.00 93.75 80 MET A N 1
ATOM 616 C CA . MET A 1 80 ? -6.911 -1.885 13.910 1.00 93.75 80 MET A CA 1
ATOM 617 C C . MET A 1 80 ? -6.170 -2.244 15.196 1.00 93.75 80 MET A C 1
ATOM 619 O O . MET A 1 80 ? -5.745 -1.349 15.919 1.00 93.75 80 MET A O 1
ATOM 623 N N . GLU A 1 81 ? -5.972 -3.535 15.459 1.00 91.81 81 GLU A N 1
ATOM 624 C CA . GLU A 1 81 ? -5.201 -4.026 16.609 1.00 91.81 81 GLU A CA 1
ATOM 625 C C . GLU A 1 81 ? -3.742 -3.556 16.567 1.00 91.81 81 GLU A C 1
ATOM 627 O O . GLU A 1 81 ? -3.176 -3.235 17.607 1.00 91.81 81 GLU A O 1
ATOM 632 N N . SER A 1 82 ? -3.158 -3.433 15.372 1.00 86.81 82 SER A N 1
ATOM 633 C CA . SER A 1 82 ? -1.806 -2.897 15.177 1.00 86.81 82 SER A CA 1
ATOM 634 C C . SER A 1 82 ? -1.743 -1.364 15.063 1.00 86.81 82 SER A C 1
ATOM 636 O O . SER A 1 82 ? -0.694 -0.820 14.733 1.00 86.81 82 SER A O 1
ATOM 638 N N . GLY A 1 83 ? -2.857 -0.647 15.254 1.00 89.31 83 GLY A N 1
ATOM 639 C CA . GLY A 1 83 ? -2.902 0.822 15.200 1.00 89.31 83 GLY A CA 1
ATOM 640 C C . GLY A 1 83 ? -2.680 1.446 13.813 1.00 89.31 83 GLY A C 1
ATOM 641 O O . GLY A 1 83 ? -2.474 2.652 13.708 1.00 89.31 83 GLY A O 1
ATOM 642 N N . VAL A 1 84 ? -2.721 0.652 12.739 1.00 90.75 84 VAL A N 1
ATOM 643 C CA . VAL A 1 84 ? -2.529 1.123 11.353 1.00 90.75 84 VAL A CA 1
ATOM 644 C C . VAL A 1 84 ? -3.812 1.762 10.822 1.00 90.75 84 VAL A C 1
ATOM 646 O O . VAL A 1 84 ? -3.794 2.793 10.147 1.00 90.75 84 VAL A O 1
ATOM 649 N N . VAL A 1 85 ? -4.945 1.118 11.104 1.00 94.31 85 VAL A N 1
ATOM 650 C CA . VAL A 1 85 ? -6.284 1.536 10.680 1.00 94.31 85 VAL A CA 1
ATOM 651 C C . VAL A 1 85 ? -7.094 1.923 11.905 1.00 94.31 85 VAL A C 1
ATOM 653 O O . VAL A 1 85 ? -7.017 1.279 12.942 1.00 94.31 85 VAL A O 1
ATOM 656 N N . VAL A 1 86 ? -7.955 2.923 11.764 1.00 95.50 86 VAL A N 1
ATOM 657 C CA . VAL A 1 86 ? -8.962 3.264 12.770 1.00 95.50 86 VAL A CA 1
ATOM 658 C C . VAL A 1 86 ? -10.341 3.354 12.127 1.00 95.50 86 VAL A C 1
ATOM 660 O O . VAL A 1 86 ? -10.480 3.621 10.926 1.00 95.50 86 VAL A O 1
ATOM 663 N N . LYS A 1 87 ? -11.389 3.128 12.928 1.00 96.06 87 LYS A N 1
ATOM 664 C CA . LYS A 1 87 ? -12.758 3.410 12.488 1.00 96.06 87 LYS A CA 1
ATOM 665 C C . LYS A 1 87 ? -12.940 4.914 12.292 1.00 96.06 87 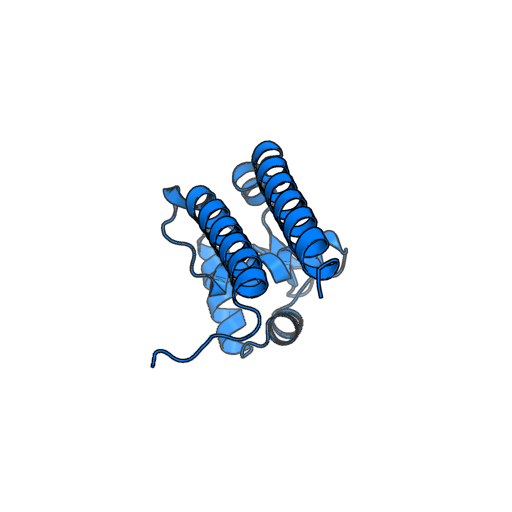LYS A C 1
ATOM 667 O O . LYS A 1 87 ? -12.471 5.727 13.085 1.00 96.06 87 LYS A O 1
ATOM 672 N N . ALA A 1 88 ? -13.652 5.256 11.232 1.00 92.56 88 ALA A N 1
ATOM 673 C CA . ALA A 1 88 ? -14.165 6.586 10.957 1.00 92.56 88 ALA A CA 1
ATOM 674 C C . ALA A 1 88 ? -15.702 6.567 11.029 1.00 92.56 88 ALA A C 1
ATOM 676 O O . ALA A 1 88 ? -16.326 5.540 11.320 1.00 92.56 88 ALA A O 1
ATOM 677 N N . GLU A 1 89 ? -16.324 7.713 10.770 1.00 89.81 89 GLU A N 1
ATOM 678 C CA . GLU A 1 89 ? -17.779 7.847 10.777 1.00 89.81 89 GLU A CA 1
ATOM 679 C C . GLU A 1 89 ? -18.455 6.920 9.751 1.00 89.81 89 GLU A C 1
ATOM 681 O O . GLU A 1 89 ? -17.875 6.523 8.735 1.00 89.81 89 GLU A O 1
ATOM 686 N N . GLY A 1 90 ? -19.705 6.534 10.023 1.00 88.56 90 GLY A N 1
ATOM 687 C CA . GLY A 1 90 ? -20.520 5.779 9.066 1.00 88.56 90 GLY A CA 1
ATOM 688 C C . GLY A 1 90 ? -20.009 4.368 8.742 1.00 88.56 90 GLY A C 1
ATOM 689 O O . GLY A 1 90 ? -20.216 3.884 7.629 1.00 88.56 90 GLY A O 1
ATOM 690 N N . ASN A 1 91 ? -19.345 3.696 9.694 1.00 92.00 91 ASN A N 1
ATOM 691 C CA . ASN A 1 91 ? -18.791 2.343 9.520 1.00 92.00 91 ASN A CA 1
ATOM 692 C C . ASN A 1 91 ? -17.739 2.262 8.393 1.00 92.00 91 ASN A C 1
ATOM 694 O O . ASN A 1 91 ? -17.649 1.273 7.653 1.00 92.00 91 ASN A O 1
ATOM 698 N N . THR A 1 92 ? -16.974 3.341 8.244 1.00 96.62 92 THR A N 1
ATOM 699 C CA . THR A 1 92 ? -15.847 3.433 7.319 1.00 96.62 92 THR A CA 1
ATOM 700 C C . THR A 1 92 ? -14.526 3.328 8.074 1.00 96.62 92 THR A C 1
ATOM 702 O O . THR A 1 92 ? -14.483 3.353 9.305 1.00 96.62 92 THR A O 1
ATOM 705 N N . PHE A 1 93 ? -13.446 3.148 7.329 1.00 97.44 93 PHE A N 1
ATOM 706 C CA . PHE A 1 93 ? -12.099 2.973 7.848 1.00 97.44 93 PHE A CA 1
ATOM 707 C C . PHE A 1 93 ? -11.193 4.046 7.256 1.00 97.44 93 PHE A C 1
ATOM 709 O O . PHE A 1 93 ? -11.371 4.448 6.102 1.00 97.44 93 PHE A O 1
ATOM 716 N N . ARG A 1 94 ? -10.212 4.481 8.043 1.00 96.56 94 ARG A N 1
ATOM 717 C CA . ARG A 1 94 ? -9.139 5.382 7.614 1.00 96.56 94 ARG A CA 1
ATOM 718 C C . ARG A 1 94 ? -7.807 4.899 8.175 1.00 96.56 94 ARG A C 1
ATOM 720 O O . ARG A 1 94 ? -7.790 4.202 9.188 1.00 96.56 94 ARG A O 1
ATOM 727 N N . ILE A 1 95 ? -6.711 5.275 7.533 1.00 94.81 95 ILE A N 1
ATOM 728 C CA . ILE A 1 95 ? -5.378 5.083 8.101 1.00 94.81 95 ILE A CA 1
ATOM 729 C C . ILE A 1 95 ? -5.174 6.118 9.209 1.00 94.81 95 ILE A C 1
ATOM 731 O O . ILE A 1 95 ? -5.623 7.266 9.097 1.00 94.81 95 ILE A O 1
ATOM 735 N N . ASP A 1 96 ? -4.518 5.705 10.287 1.00 91.88 96 ASP A N 1
ATOM 736 C CA . ASP A 1 96 ? -4.065 6.624 11.322 1.00 91.88 96 ASP A CA 1
ATOM 737 C C . ASP A 1 96 ? -2.990 7.580 10.743 1.00 91.88 96 ASP A C 1
ATOM 739 O O . ASP A 1 96 ? -1.961 7.111 10.246 1.00 91.88 96 ASP A O 1
ATOM 743 N N . PRO A 1 97 ? -3.206 8.912 10.745 1.00 89.75 97 PRO A N 1
ATOM 744 C CA . PRO A 1 97 ? -2.260 9.869 10.176 1.00 89.75 97 PRO A CA 1
ATOM 745 C C . PRO A 1 97 ? -0.886 9.843 10.846 1.00 89.75 97 PRO A C 1
ATOM 747 O O . PRO A 1 97 ? 0.122 10.014 10.161 1.00 89.75 97 PRO A O 1
ATOM 750 N N . ASP A 1 98 ? -0.826 9.606 12.155 1.00 88.69 98 ASP A N 1
ATOM 751 C CA . ASP A 1 98 ? 0.433 9.568 12.892 1.00 88.69 98 ASP A CA 1
ATOM 752 C C . ASP A 1 98 ? 1.211 8.304 12.538 1.00 88.69 98 ASP A C 1
ATOM 754 O O . ASP A 1 98 ? 2.420 8.369 12.293 1.00 88.69 98 ASP A O 1
ATOM 758 N N . TRP A 1 99 ? 0.518 7.165 12.426 1.00 87.94 99 TRP A N 1
ATOM 759 C CA . TRP A 1 99 ? 1.121 5.949 11.883 1.00 87.94 99 TRP A CA 1
ATOM 760 C C . TRP A 1 99 ? 1.633 6.181 10.457 1.00 87.94 99 TRP A C 1
ATOM 762 O O . TRP A 1 99 ? 2.793 5.892 10.167 1.00 87.94 99 TRP A O 1
ATOM 772 N N . LEU A 1 100 ? 0.817 6.766 9.572 1.00 85.31 100 LEU A N 1
ATOM 773 C CA . LEU A 1 100 ? 1.189 6.999 8.174 1.00 85.31 100 LEU A CA 1
ATOM 774 C C . LEU A 1 100 ? 2.426 7.892 8.048 1.00 85.31 100 LEU A C 1
ATOM 776 O O . LEU A 1 100 ? 3.328 7.587 7.269 1.00 85.31 100 LEU A O 1
ATOM 780 N N . ASN A 1 101 ? 2.490 8.972 8.826 1.00 85.31 101 ASN A N 1
ATOM 781 C CA . ASN A 1 101 ? 3.603 9.915 8.787 1.00 85.31 101 ASN A CA 1
ATOM 782 C C . ASN A 1 101 ? 4.916 9.288 9.288 1.00 85.31 101 ASN A C 1
ATOM 784 O O . ASN A 1 101 ? 5.973 9.554 8.710 1.00 85.31 101 ASN A O 1
ATOM 788 N N . ARG A 1 102 ? 4.867 8.419 10.309 1.00 82.69 102 ARG A N 1
ATOM 789 C CA . ARG A 1 102 ? 6.043 7.670 10.800 1.00 82.69 102 ARG A CA 1
ATOM 790 C C . ARG A 1 102 ? 6.468 6.558 9.836 1.00 82.69 102 ARG A C 1
ATOM 792 O O . ARG A 1 102 ? 7.651 6.413 9.506 1.00 82.69 102 ARG A O 1
ATOM 799 N N . SER A 1 103 ? 5.506 5.789 9.341 1.00 77.88 103 SER A N 1
ATOM 800 C CA . SER A 1 103 ? 5.753 4.611 8.506 1.00 77.88 103 SER A CA 1
ATOM 801 C C . SER A 1 103 ? 6.111 4.984 7.068 1.00 77.88 103 SER A C 1
ATOM 803 O O . SER A 1 103 ? 6.933 4.305 6.442 1.00 77.88 103 SER A O 1
ATOM 805 N N . MET A 1 104 ? 5.612 6.117 6.565 1.00 79.69 104 MET A N 1
ATOM 806 C CA . MET A 1 104 ? 5.800 6.572 5.186 1.00 79.69 104 MET A CA 1
ATOM 807 C C . MET A 1 104 ? 6.336 8.016 5.038 1.00 79.69 104 MET A C 1
ATOM 809 O O . MET A 1 104 ? 5.760 8.811 4.294 1.00 79.69 104 MET A O 1
ATOM 813 N N . PRO A 1 105 ? 7.474 8.389 5.661 1.00 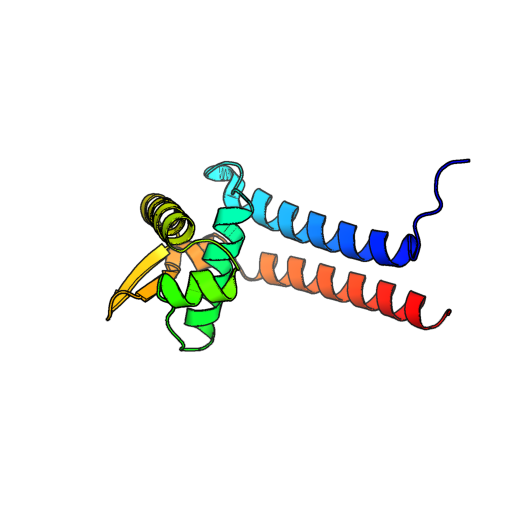82.19 105 PRO A N 1
ATOM 814 C CA . PRO A 1 105 ? 8.097 9.693 5.447 1.00 82.19 105 PRO A CA 1
ATOM 815 C C . PRO A 1 105 ? 8.478 9.954 3.985 1.00 82.19 105 PRO A C 1
ATOM 817 O O . PRO A 1 105 ? 8.718 9.045 3.182 1.00 82.19 105 PRO A O 1
ATOM 820 N N . ARG A 1 106 ? 8.631 11.242 3.662 1.00 84.94 106 ARG A N 1
ATOM 821 C CA . ARG A 1 106 ? 8.903 11.747 2.307 1.00 84.94 106 ARG A CA 1
ATOM 822 C C . ARG A 1 106 ? 10.110 11.097 1.626 1.00 84.94 106 ARG A C 1
ATOM 824 O O . ARG A 1 106 ? 10.023 10.731 0.460 1.00 84.94 106 ARG A O 1
ATOM 831 N N . SER A 1 107 ? 11.196 10.854 2.359 1.00 84.25 107 SER A N 1
ATOM 832 C CA . SER A 1 107 ? 12.401 10.193 1.829 1.00 84.25 107 SER A CA 1
ATOM 833 C C . SER A 1 107 ? 12.123 8.793 1.265 1.00 84.25 107 SER A C 1
ATOM 835 O O . SER A 1 107 ? 12.729 8.373 0.273 1.00 84.25 107 SER A O 1
ATOM 837 N N . LYS A 1 108 ? 11.178 8.066 1.868 1.00 79.62 108 LYS A N 1
ATOM 838 C CA . LYS A 1 108 ? 10.767 6.737 1.420 1.00 79.62 108 LYS A CA 1
ATOM 839 C C . LYS A 1 108 ? 9.853 6.829 0.195 1.00 79.62 108 LYS A C 1
ATOM 841 O O . LYS A 1 108 ? 10.057 6.072 -0.755 1.00 79.62 108 LYS A O 1
ATOM 846 N N . LEU A 1 109 ? 8.931 7.798 0.158 1.00 83.56 109 LEU A N 1
ATOM 847 C CA . LEU A 1 109 ? 8.151 8.106 -1.051 1.00 83.56 109 LEU A CA 1
ATOM 848 C C . LEU A 1 109 ? 9.072 8.447 -2.232 1.00 83.56 109 LEU A C 1
ATOM 850 O O . LEU A 1 109 ? 8.894 7.921 -3.330 1.00 83.56 109 LEU A O 1
ATOM 854 N N . ASP A 1 110 ? 10.124 9.234 -1.999 1.00 88.88 110 ASP A N 1
ATOM 855 C CA . ASP A 1 110 ? 11.113 9.576 -3.025 1.00 88.88 110 ASP A CA 1
ATOM 856 C C . ASP A 1 110 ? 11.916 8.356 -3.497 1.00 88.88 110 ASP A C 1
ATOM 858 O O . ASP A 1 110 ? 12.302 8.266 -4.667 1.00 88.88 110 ASP A O 1
ATOM 862 N N . ARG A 1 111 ? 12.186 7.387 -2.612 1.00 85.81 111 ARG A N 1
ATOM 863 C CA . ARG A 1 111 ? 12.823 6.114 -2.987 1.00 85.81 111 ARG A CA 1
ATOM 864 C C . ARG A 1 111 ? 11.904 5.277 -3.882 1.00 85.81 111 ARG A C 1
ATOM 866 O O . ARG A 1 111 ? 12.369 4.805 -4.922 1.00 85.81 111 ARG A O 1
ATOM 873 N N . LEU A 1 112 ? 10.627 5.141 -3.516 1.00 85.94 112 LEU A N 1
ATOM 874 C CA . LEU A 1 112 ? 9.616 4.435 -4.315 1.00 85.94 112 LEU A CA 1
ATOM 875 C C . LEU A 1 112 ? 9.453 5.091 -5.691 1.00 85.94 112 LEU A C 1
ATOM 877 O O . LEU A 1 112 ? 9.603 4.425 -6.715 1.00 85.94 112 LEU A O 1
ATOM 881 N N . LYS A 1 113 ? 9.275 6.417 -5.725 1.00 90.50 113 LYS A N 1
ATOM 882 C CA . LYS A 1 113 ? 9.182 7.209 -6.959 1.00 90.50 113 LYS A CA 1
ATOM 883 C C . LYS A 1 113 ? 10.380 6.974 -7.875 1.00 90.50 113 LYS A C 1
ATOM 885 O O . LYS A 1 113 ? 10.206 6.671 -9.053 1.00 90.50 113 LYS A O 1
ATOM 890 N N . ARG A 1 114 ? 11.606 7.059 -7.345 1.00 91.31 114 ARG A N 1
ATOM 891 C CA . ARG A 1 114 ? 12.826 6.802 -8.127 1.00 91.31 114 ARG A CA 1
ATOM 892 C C . ARG A 1 114 ? 12.853 5.389 -8.710 1.00 91.31 114 ARG A C 1
ATOM 894 O O . ARG A 1 114 ? 13.311 5.219 -9.838 1.00 91.31 114 ARG A O 1
ATOM 901 N N . ARG A 1 115 ? 12.379 4.377 -7.975 1.00 89.50 115 ARG A N 1
ATOM 902 C CA . ARG A 1 115 ? 12.354 2.995 -8.475 1.00 89.50 115 ARG A CA 1
ATOM 903 C C . ARG A 1 115 ? 11.318 2.794 -9.580 1.00 89.50 115 ARG A C 1
ATOM 905 O O . ARG A 1 115 ? 11.645 2.174 -10.593 1.00 89.50 115 ARG A O 1
ATOM 912 N N . ILE A 1 116 ? 10.127 3.365 -9.419 1.00 92.31 116 ILE A N 1
ATOM 913 C CA . ILE A 1 116 ? 9.075 3.351 -10.443 1.00 92.31 116 ILE A CA 1
ATOM 914 C C . ILE A 1 116 ? 9.586 4.016 -11.725 1.00 92.31 116 ILE A C 1
ATOM 916 O O . ILE A 1 116 ? 9.535 3.406 -12.788 1.00 92.31 116 ILE A O 1
ATOM 920 N N . LEU A 1 117 ? 10.168 5.216 -11.623 1.00 94.81 117 LEU A N 1
ATOM 921 C CA . LEU A 1 117 ? 10.676 5.954 -12.784 1.00 94.81 117 LEU A CA 1
ATOM 922 C C . LEU A 1 117 ? 11.796 5.206 -13.520 1.00 94.81 117 LEU A C 1
ATOM 924 O O . LEU A 1 117 ? 11.783 5.155 -14.746 1.00 94.81 117 LEU A O 1
ATOM 928 N N . ARG A 1 118 ? 12.737 4.577 -12.801 1.00 93.38 118 ARG A N 1
ATOM 929 C CA . ARG A 1 118 ? 13.772 3.740 -13.438 1.00 93.38 118 ARG A CA 1
ATOM 930 C C . ARG A 1 118 ? 13.166 2.566 -14.205 1.00 93.38 118 ARG A C 1
ATOM 932 O O . ARG A 1 118 ? 13.527 2.347 -15.356 1.00 93.38 118 ARG A O 1
ATOM 939 N N . SER A 1 119 ? 12.222 1.860 -13.587 1.00 93.69 119 SER A N 1
ATOM 940 C CA . SER A 1 119 ? 11.570 0.698 -14.204 1.00 93.69 119 SER A CA 1
ATOM 941 C C . SER A 1 119 ? 10.745 1.107 -15.430 1.00 93.69 119 SER A C 1
ATOM 943 O O . SER A 1 119 ? 10.764 0.417 -16.442 1.00 93.69 119 SER A O 1
ATOM 945 N N . ALA A 1 120 ? 10.090 2.272 -15.386 1.00 93.94 120 ALA A N 1
ATOM 946 C CA . ALA A 1 120 ? 9.379 2.836 -16.532 1.00 93.94 120 ALA A CA 1
ATOM 947 C C . ALA A 1 120 ? 10.323 3.163 -17.702 1.00 93.94 120 ALA A C 1
ATOM 949 O O . ALA A 1 120 ? 10.010 2.854 -18.849 1.00 93.94 120 ALA A O 1
ATOM 950 N N . VAL A 1 121 ? 11.499 3.741 -17.426 1.00 94.81 121 VAL A N 1
ATOM 951 C CA . VAL A 1 121 ? 12.523 3.997 -18.455 1.00 94.81 121 VAL A CA 1
ATOM 952 C C . VAL A 1 121 ? 13.026 2.693 -19.073 1.00 94.81 121 VAL A C 1
ATOM 954 O O . VAL A 1 121 ? 13.180 2.625 -20.290 1.00 94.81 121 VAL A O 1
ATOM 957 N N . GLU A 1 122 ? 13.279 1.664 -18.263 1.00 92.75 122 GLU A N 1
ATOM 958 C CA . GLU A 1 122 ? 13.705 0.345 -18.746 1.00 92.75 122 GLU A CA 1
ATOM 959 C C . GLU A 1 122 ? 12.640 -0.300 -19.641 1.00 92.75 122 GLU A C 1
ATOM 961 O O . GLU A 1 122 ? 12.952 -0.699 -20.761 1.00 92.75 122 GLU A O 1
ATOM 966 N N . LEU A 1 123 ? 11.376 -0.318 -19.208 1.00 92.31 123 LEU A N 1
ATOM 967 C CA . LEU A 1 123 ? 10.267 -0.850 -20.007 1.00 92.31 123 LEU A CA 1
ATOM 968 C C . LEU A 1 123 ? 10.086 -0.087 -21.325 1.00 92.31 123 LEU A C 1
ATOM 970 O O . LEU A 1 123 ? 9.929 -0.711 -22.369 1.00 92.31 123 LEU A O 1
ATOM 974 N N . ASN A 1 124 ? 10.184 1.245 -21.301 1.00 93.06 124 ASN A N 1
ATOM 975 C CA . ASN A 1 124 ? 10.067 2.067 -22.507 1.00 93.06 124 ASN A CA 1
ATOM 976 C C . ASN A 1 124 ? 11.223 1.853 -23.503 1.00 93.06 124 ASN A C 1
ATOM 978 O O . ASN A 1 124 ? 11.073 2.096 -24.696 1.00 93.06 124 ASN A O 1
ATOM 982 N N . LYS A 1 125 ? 12.406 1.429 -23.037 1.00 91.94 125 LYS A N 1
ATOM 983 C CA . LYS A 1 125 ? 13.497 1.022 -23.938 1.00 91.94 125 LYS A CA 1
ATOM 984 C C . LYS A 1 125 ? 13.174 -0.305 -24.615 1.00 91.94 125 LYS A C 1
ATOM 986 O O . LYS A 1 125 ? 13.410 -0.431 -25.808 1.00 91.94 125 LYS A O 1
ATOM 991 N N . LEU A 1 126 ? 12.613 -1.260 -23.874 1.00 88.94 126 LEU A N 1
ATOM 992 C CA . LEU A 1 126 ? 12.248 -2.577 -24.401 1.00 88.94 126 LEU A CA 1
ATOM 993 C C . LEU A 1 126 ? 11.088 -2.498 -25.402 1.00 88.94 126 LEU A C 1
ATOM 995 O O . LEU A 1 126 ? 11.122 -3.174 -26.422 1.00 88.94 126 LEU A O 1
ATOM 999 N 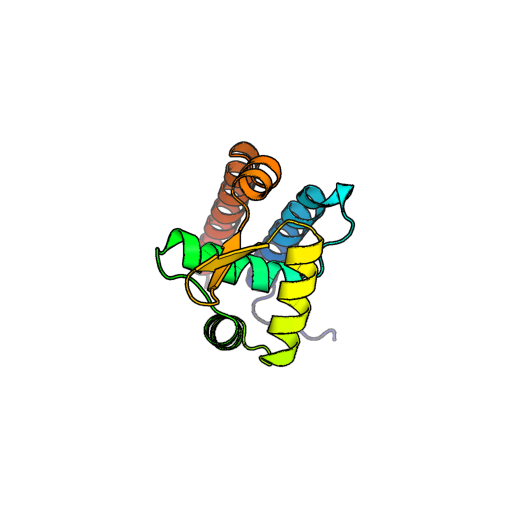N . SER A 1 127 ? 10.118 -1.608 -25.178 1.00 77.38 127 SER A N 1
ATOM 1000 C CA . SER A 1 127 ? 8.996 -1.390 -26.103 1.00 77.38 127 SER A CA 1
ATOM 1001 C C . SER A 1 127 ? 9.385 -0.714 -27.422 1.00 77.38 127 SER A C 1
ATOM 1003 O O . SER A 1 127 ? 8.562 -0.646 -28.324 1.00 77.38 127 SER A O 1
ATOM 1005 N N . LYS A 1 128 ? 10.603 -0.166 -27.534 1.00 66.31 128 LYS A N 1
ATOM 1006 C CA . LYS A 1 128 ? 11.130 0.448 -28.768 1.00 66.31 128 LYS A CA 1
ATOM 1007 C C . LYS A 1 128 ? 11.961 -0.521 -29.619 1.00 66.31 128 LYS A C 1
ATOM 1009 O O . LYS A 1 128 ? 12.482 -0.112 -30.650 1.00 66.31 128 LYS A O 1
ATOM 1014 N N . VAL A 1 129 ? 12.148 -1.757 -29.152 1.00 57.50 129 VAL A N 1
ATOM 1015 C CA . VAL A 1 129 ? 13.024 -2.772 -29.767 1.00 57.50 129 VAL A CA 1
ATOM 1016 C C . VAL A 1 129 ? 12.217 -3.967 -30.313 1.00 57.50 129 VAL A C 1
ATOM 1018 O O . VAL A 1 129 ? 12.800 -4.869 -30.910 1.00 57.50 129 VAL A O 1
ATOM 1021 N N . GLY A 1 130 ? 10.889 -3.966 -30.152 1.00 50.00 130 GLY A N 1
ATOM 1022 C CA . GLY A 1 130 ? 9.952 -4.890 -30.808 1.00 50.00 130 GLY A CA 1
ATOM 1023 C C . GLY A 1 130 ? 9.108 -4.166 -31.844 1.00 50.00 130 GLY A C 1
ATOM 1024 O O . GLY A 1 130 ? 8.702 -4.841 -32.812 1.00 50.00 130 GLY A O 1
#

Sequence (130 aa):
MPDRIAHAQERRVITALILDLIAISNALNAEDGMMHVDLYVIGCAVLMGQLENRPMNARKISHYVGAPRSTVIRKLQQLMESGVVVKAEGNTFRIDPDWLNRSMPRSKLDRLKRRILRSAVELNKLSKVG

Secondary structure (DSSP, 8-state):
-----TTHHHHHHHHHHHHHHHHHHHHHSTTT----HHHHHHHHHHHHHHHTT--B-HHHHHHHHT--HHHHHHHHHHHHHTTSEEEEGGGEEEE-HHHHHHHS-HHHHHHHHHHHHHHHHHHHHHTT--

Foldseek 3Di:
DPDDDPPVQLVVLVVVLVVVVLVLLQVLCVVVHRDDVLLVLLLVQQAVCVVVVNFDALVNSCVVSVHDSVSSVVSLVVCVVVQQWDADPPRTIHGDPVCCCSSPPPVSVVVSVVSVVVSVVSNVVVVVVD

Nearest PDB structures (foldseek):
  1g3s-assembly1_A  TM=7.894E-01  e=5.912E-03  Corynebacterium diphtheriae
  2qq9-assembly1_A-2  TM=7.959E-01  e=1.438E-02  Corynebacterium diphtheriae
  2it0-assembly1_C  TM=7.788E-01  e=2.928E-02  Mycobacterium tuberculosis
  2isy-assembly1_B  TM=8.063E-01  e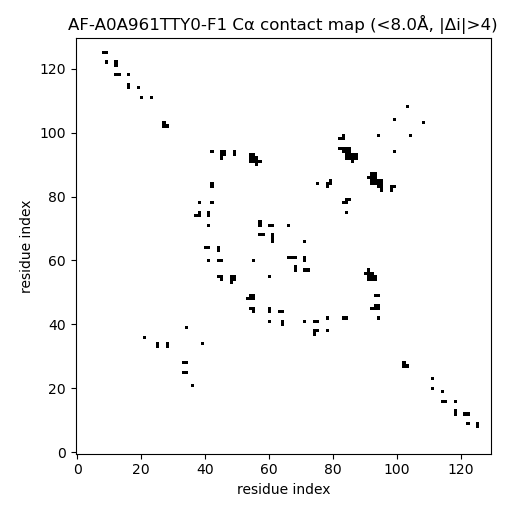=4.178E-02  Mycobacterium tuberculosis
  4o5v-assembly1_A  TM=6.640E-01  e=1.008E-02  Thermoplasma acidophilum DSM 1728